Protein AF-A0A7X7S9I7-F1 (afdb_monomer)

Radius of gyration: 16.06 Å; Cα contacts (8 Å, |Δi|>4): 74; chains: 1; bounding box: 35×27×47 Å

Foldseek 3Di:
DPLVVCVVVPDPAAEAEDADDPPPPDDADDDVSVVVVVVSVVVVVVVVVSCVVRHPYYFYQPDDDDDPPPVVCVVVSVVSVVVSCVVCVVVVCVVVVHD

Mean predicted aligned error: 6.56 Å

pLDDT: mean 84.62, std 11.01, range [52.84, 97.19]

Structure (mmCIF, N/CA/C/O backbone):
data_AF-A0A7X7S9I7-F1
#
_entry.id   AF-A0A7X7S9I7-F1
#
loop_
_atom_site.group_PDB
_atom_site.id
_atom_site.type_symbol
_atom_site.label_atom_id
_atom_site.label_alt_id
_atom_site.label_comp_id
_atom_site.label_asym_id
_atom_site.label_entity_id
_atom_site.label_seq_id
_atom_site.pdbx_PDB_ins_code
_atom_site.Cartn_x
_atom_site.Cartn_y
_atom_site.Cartn_z
_atom_site.occupancy
_atom_site.B_iso_or_equiv
_atom_site.auth_seq_id
_atom_site.auth_comp_id
_atom_site.auth_asym_id
_atom_site.auth_atom_id
_atom_site.pdbx_PDB_model_num
ATOM 1 N N . MET A 1 1 ? -2.694 -7.640 -3.525 1.00 66.19 1 MET A N 1
ATOM 2 C CA . MET A 1 1 ? -2.449 -7.873 -2.081 1.00 66.19 1 MET A CA 1
ATOM 3 C C . MET A 1 1 ? -3.568 -8.748 -1.519 1.00 66.19 1 MET A C 1
ATOM 5 O O . MET A 1 1 ? -4.700 -8.532 -1.933 1.00 66.19 1 MET A O 1
ATOM 9 N N . PRO A 1 2 ? -3.317 -9.705 -0.604 1.00 72.50 2 PRO A N 1
ATOM 10 C CA . PRO A 1 2 ? -4.352 -10.616 -0.098 1.00 72.50 2 PRO A CA 1
ATOM 11 C C . PRO A 1 2 ? -5.202 -9.972 1.018 1.00 72.50 2 PRO A C 1
ATOM 13 O O . PRO A 1 2 ? -5.221 -10.439 2.153 1.00 72.50 2 PRO A O 1
ATOM 16 N N . VAL A 1 3 ? -5.888 -8.868 0.709 1.00 79.25 3 VAL A N 1
ATOM 17 C CA . VAL A 1 3 ? -6.696 -8.094 1.676 1.00 79.25 3 VAL A CA 1
ATOM 18 C C . VAL A 1 3 ? -7.866 -8.923 2.226 1.00 79.25 3 VAL A C 1
ATOM 20 O O . VAL A 1 3 ? -8.188 -8.849 3.409 1.00 79.25 3 VAL A O 1
ATOM 23 N N . GLU A 1 4 ? -8.447 -9.785 1.391 1.00 82.25 4 GLU A N 1
ATOM 24 C CA . GLU A 1 4 ? -9.541 -10.691 1.758 1.00 82.25 4 GLU A CA 1
ATOM 25 C C . GLU A 1 4 ? -9.164 -11.645 2.905 1.00 82.25 4 GLU A C 1
ATOM 27 O O . GLU A 1 4 ? -9.964 -11.877 3.812 1.00 82.25 4 GLU A O 1
ATOM 32 N N . VAL A 1 5 ? -7.918 -12.134 2.932 1.00 86.81 5 VAL A N 1
ATOM 33 C CA . VAL A 1 5 ? -7.439 -13.038 3.991 1.00 86.81 5 VAL A CA 1
ATOM 34 C C . VAL A 1 5 ? -7.502 -12.352 5.355 1.00 86.81 5 VAL A C 1
ATOM 36 O O . VAL A 1 5 ? -7.931 -12.965 6.328 1.00 86.81 5 VAL A O 1
ATOM 39 N N . LEU A 1 6 ? -7.161 -11.062 5.431 1.00 88.25 6 LEU A N 1
ATOM 40 C CA . LEU A 1 6 ? -7.243 -10.295 6.678 1.00 88.25 6 LEU A CA 1
ATOM 41 C C . LEU A 1 6 ? -8.689 -10.170 7.173 1.00 88.25 6 LEU A C 1
ATOM 43 O O . LEU A 1 6 ? -8.934 -10.228 8.379 1.00 88.25 6 LEU A O 1
ATOM 47 N N . LYS A 1 7 ? -9.656 -10.059 6.252 1.00 85.81 7 LYS A N 1
ATOM 48 C CA . LYS A 1 7 ? -11.081 -10.038 6.596 1.00 85.81 7 LYS A CA 1
ATOM 49 C C . LYS A 1 7 ? -11.531 -11.375 7.179 1.00 85.81 7 LYS A C 1
ATOM 51 O O . LYS A 1 7 ? -12.187 -11.389 8.218 1.00 85.81 7 LYS A O 1
ATOM 56 N N . VAL A 1 8 ? -11.135 -12.484 6.551 1.00 89.31 8 VAL A N 1
ATOM 57 C CA . VAL A 1 8 ? -11.414 -13.845 7.045 1.00 89.31 8 VAL A CA 1
ATOM 58 C C . VAL A 1 8 ? -10.771 -14.084 8.414 1.00 89.31 8 VAL A C 1
ATOM 60 O O . VAL A 1 8 ? -11.372 -14.723 9.272 1.00 89.31 8 VAL A O 1
ATOM 63 N N . MET A 1 9 ? -9.589 -13.514 8.659 1.00 91.81 9 MET A N 1
ATOM 64 C CA . MET A 1 9 ? -8.905 -13.569 9.956 1.00 91.81 9 MET A CA 1
ATOM 65 C C . MET A 1 9 ? -9.562 -12.708 11.052 1.00 91.81 9 MET A C 1
ATOM 67 O O . MET A 1 9 ? -9.081 -12.703 12.183 1.00 91.81 9 MET A O 1
ATOM 71 N N . GLY A 1 10 ? -10.651 -11.993 10.752 1.00 91.62 10 GLY A N 1
ATOM 72 C CA . GLY A 1 10 ? -11.413 -11.222 11.736 1.00 91.62 10 GLY A CA 1
ATOM 73 C C . GLY A 1 10 ? -10.901 -9.801 11.971 1.00 91.62 10 GLY A C 1
ATOM 74 O O . GLY A 1 10 ? -11.251 -9.196 12.983 1.00 91.62 10 GLY A O 1
ATOM 75 N N . ALA A 1 11 ? -10.092 -9.244 11.064 1.00 92.31 11 ALA A N 1
ATOM 76 C CA . ALA A 1 11 ? -9.667 -7.852 11.172 1.00 92.31 11 ALA A CA 1
ATOM 77 C C . ALA A 1 11 ? -10.881 -6.901 11.177 1.00 92.31 11 ALA A C 1
ATOM 79 O O . ALA A 1 11 ? -11.729 -6.936 10.279 1.00 92.31 11 ALA A O 1
ATOM 80 N N . ASN A 1 12 ? -10.949 -6.028 12.188 1.00 91.19 12 ASN A N 1
ATOM 81 C CA . ASN A 1 12 ? -12.003 -5.015 12.301 1.00 91.19 12 ASN A CA 1
ATOM 82 C C . ASN A 1 12 ? -11.747 -3.790 11.418 1.00 91.19 12 ASN A C 1
ATOM 84 O O . ASN A 1 12 ? -12.697 -3.111 11.045 1.00 91.19 12 ASN A O 1
ATOM 88 N N . PHE A 1 13 ? -10.478 -3.520 11.114 1.00 93.06 13 PHE A N 1
ATOM 89 C CA . PHE A 1 13 ? -10.048 -2.420 10.266 1.00 93.06 13 PHE A CA 1
ATOM 90 C C . PHE A 1 13 ? -8.849 -2.860 9.427 1.00 93.06 13 PHE A C 1
ATOM 92 O O . PHE A 1 13 ? -7.897 -3.434 9.963 1.00 93.06 13 PHE A O 1
ATOM 99 N N . ILE A 1 14 ? -8.878 -2.583 8.127 1.00 93.88 14 ILE A N 1
ATOM 100 C CA . ILE A 1 14 ? -7.834 -2.970 7.182 1.00 93.88 14 ILE A CA 1
ATOM 101 C C . ILE A 1 14 ? -7.258 -1.722 6.506 1.00 93.88 14 ILE A C 1
ATOM 103 O O . ILE A 1 14 ? -7.916 -1.049 5.711 1.00 93.88 14 ILE A O 1
ATOM 107 N N . LEU A 1 15 ? -5.991 -1.439 6.820 1.00 93.44 15 LEU A N 1
ATOM 108 C CA . LEU A 1 15 ? -5.17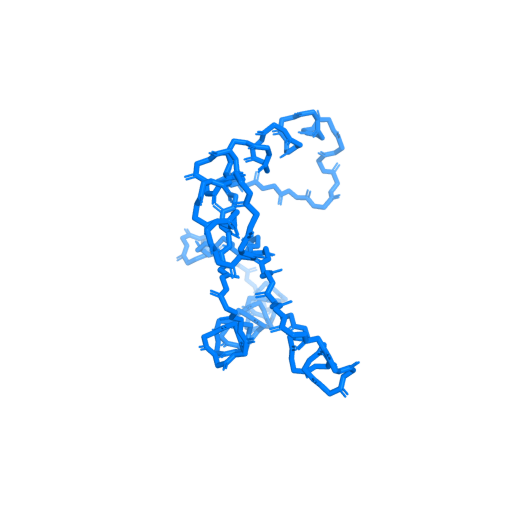8 -0.405 6.184 1.00 93.44 15 LEU A CA 1
ATOM 109 C C . LEU A 1 15 ? -4.270 -1.048 5.131 1.00 93.44 15 LEU A C 1
ATOM 111 O O . LEU A 1 15 ? -3.297 -1.719 5.478 1.00 93.44 15 LEU A O 1
ATOM 115 N N . ALA A 1 16 ? -4.555 -0.813 3.854 1.00 91.69 16 ALA A N 1
ATOM 116 C CA . ALA A 1 16 ? -3.699 -1.254 2.761 1.00 91.69 16 ALA A CA 1
ATOM 117 C C . ALA A 1 16 ? -2.625 -0.207 2.432 1.00 91.69 16 ALA A C 1
ATOM 119 O O . ALA A 1 16 ? -2.874 1.001 2.440 1.00 91.69 16 ALA A O 1
ATOM 120 N N . VAL A 1 17 ? -1.421 -0.679 2.103 1.00 90.50 17 VAL A N 1
ATOM 121 C CA . VAL A 1 17 ? -0.334 0.149 1.568 1.00 90.50 17 VAL A CA 1
ATOM 122 C C . VAL A 1 17 ? -0.026 -0.344 0.164 1.00 90.50 17 VAL A C 1
ATOM 124 O O . VAL A 1 17 ? 0.613 -1.381 -0.004 1.00 90.50 17 VAL A O 1
ATOM 127 N N . ASN A 1 18 ? -0.476 0.405 -0.836 1.00 87.50 18 ASN A N 1
ATOM 128 C CA . ASN A 1 18 ? -0.294 0.041 -2.232 1.00 87.50 18 ASN A CA 1
ATOM 129 C C . ASN A 1 18 ? 0.947 0.752 -2.794 1.00 87.50 18 ASN A C 1
ATOM 131 O O . ASN A 1 18 ? 1.023 1.982 -2.827 1.00 87.50 18 ASN A O 1
ATOM 135 N N . LEU A 1 19 ? 1.939 -0.044 -3.202 1.00 85.38 19 LEU A N 1
ATOM 136 C CA . LEU A 1 19 ? 3.194 0.418 -3.810 1.00 85.38 19 LEU A CA 1
ATOM 137 C C . LEU A 1 19 ? 3.161 0.385 -5.346 1.00 85.38 19 LEU A C 1
ATOM 139 O O . LEU A 1 19 ? 4.162 0.699 -5.986 1.00 85.38 19 LEU A O 1
ATOM 143 N N . GLY A 1 20 ? 2.035 -0.026 -5.930 1.00 72.75 20 GLY A N 1
ATOM 144 C CA . GLY A 1 20 ? 1.830 -0.124 -7.363 1.00 72.75 20 GLY A CA 1
ATOM 145 C C . GLY A 1 20 ? 2.066 1.222 -8.032 1.00 72.75 20 GLY A C 1
ATOM 146 O O . GLY A 1 20 ? 1.398 2.216 -7.745 1.00 72.75 20 GLY A O 1
ATOM 147 N N . THR A 1 21 ? 3.041 1.256 -8.931 1.00 60.88 21 THR A N 1
ATOM 148 C CA . THR A 1 21 ? 3.301 2.403 -9.792 1.00 60.88 21 THR A CA 1
ATOM 149 C C . THR A 1 21 ? 2.466 2.272 -11.063 1.00 60.88 21 THR A C 1
ATOM 151 O O . THR A 1 21 ? 2.118 1.175 -11.494 1.00 60.88 21 THR A O 1
ATOM 154 N N . ASN A 1 22 ? 2.114 3.398 -11.685 1.00 53.94 22 ASN A N 1
ATOM 155 C CA . ASN A 1 22 ? 1.421 3.410 -12.971 1.00 53.94 22 ASN A CA 1
ATOM 156 C C . ASN A 1 22 ? 2.436 2.971 -14.046 1.00 53.94 22 ASN A C 1
ATOM 158 O O . ASN A 1 22 ? 3.099 3.798 -14.669 1.00 53.94 22 ASN A O 1
ATOM 162 N N . ILE A 1 23 ? 2.617 1.661 -14.228 1.00 53.19 23 ILE A N 1
ATOM 163 C CA . ILE A 1 23 ? 3.697 1.066 -15.037 1.00 53.19 23 ILE A CA 1
ATOM 164 C C . ILE A 1 23 ? 3.578 1.482 -16.528 1.00 53.19 23 ILE A C 1
ATOM 166 O O . ILE A 1 23 ? 4.475 1.261 -17.334 1.00 53.19 23 ILE A O 1
ATOM 170 N N . TYR A 1 24 ? 2.461 2.084 -16.949 1.00 52.84 24 TYR A N 1
ATOM 171 C CA . TYR A 1 24 ? 1.991 2.318 -18.331 1.00 52.84 24 TYR A CA 1
ATOM 172 C C . TYR A 1 24 ? 2.862 3.160 -19.270 1.00 52.84 24 TYR A C 1
ATOM 174 O O . TYR A 1 24 ? 2.497 3.289 -20.433 1.00 52.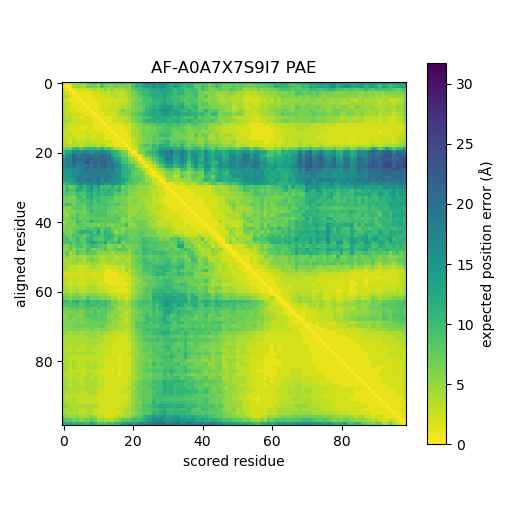84 24 TYR A O 1
ATOM 182 N N . TYR A 1 25 ? 4.020 3.665 -18.844 1.00 54.00 25 TYR A N 1
ATOM 183 C CA . TYR A 1 25 ? 4.832 4.562 -19.677 1.00 54.00 25 TYR A CA 1
ATOM 184 C C . TYR A 1 25 ? 6.145 3.973 -20.208 1.00 54.00 25 TYR A C 1
ATOM 186 O O . TYR A 1 25 ? 6.833 4.644 -20.976 1.00 54.00 25 TYR A O 1
ATOM 194 N N . ARG A 1 26 ? 6.512 2.733 -19.854 1.00 62.34 26 ARG A N 1
ATOM 195 C CA . ARG A 1 26 ? 7.713 2.088 -20.415 1.00 62.34 26 ARG A CA 1
ATOM 196 C C . ARG A 1 26 ? 7.394 1.264 -21.656 1.00 62.34 26 ARG A C 1
ATOM 198 O O . ARG A 1 26 ? 6.539 0.383 -21.624 1.00 62.34 26 ARG A O 1
ATOM 205 N N . LYS A 1 27 ? 8.134 1.535 -22.734 1.00 65.94 27 LYS A N 1
ATOM 206 C CA . LYS A 1 27 ? 8.161 0.701 -23.936 1.00 65.94 27 LYS A CA 1
ATOM 207 C C . LYS A 1 27 ? 8.733 -0.669 -23.561 1.00 65.94 27 LYS A C 1
ATOM 209 O O . LYS A 1 27 ? 9.785 -0.732 -22.933 1.00 65.94 27 LYS A O 1
ATOM 214 N N . VAL A 1 28 ? 8.024 -1.734 -23.919 1.00 75.06 28 VAL A N 1
ATOM 215 C CA . VAL A 1 28 ? 8.482 -3.119 -23.753 1.00 75.06 28 VAL A CA 1
ATOM 216 C C . VAL A 1 28 ? 9.137 -3.604 -25.041 1.00 75.06 28 VAL A C 1
ATOM 218 O O . VAL A 1 28 ? 8.634 -3.340 -26.135 1.00 75.06 28 VAL A O 1
ATOM 221 N N . GLU A 1 29 ? 10.250 -4.318 -24.911 1.00 80.31 29 GLU A N 1
ATOM 222 C CA . GLU A 1 29 ? 10.998 -4.909 -26.017 1.00 80.31 29 GLU A CA 1
ATOM 223 C C . GLU A 1 29 ? 11.148 -6.423 -25.808 1.00 80.31 29 GLU A C 1
ATOM 225 O O . GLU A 1 29 ? 11.740 -6.899 -24.840 1.00 80.31 29 GLU A O 1
ATOM 230 N N . GLY A 1 30 ? 10.599 -7.198 -26.744 1.00 87.81 30 GLY A N 1
ATOM 231 C CA . GLY A 1 30 ? 10.696 -8.657 -26.745 1.00 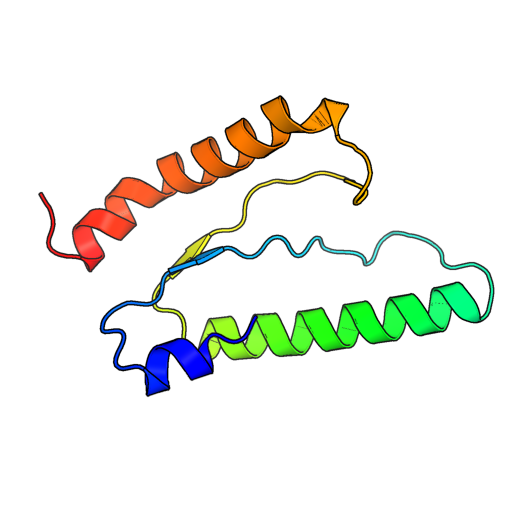87.81 30 GLY A CA 1
ATOM 232 C C . GLY A 1 30 ? 9.646 -9.382 -25.893 1.00 87.81 30 GLY A C 1
ATOM 233 O O . GLY A 1 30 ? 8.940 -8.806 -25.067 1.00 87.81 30 GLY A O 1
ATOM 234 N N . ILE A 1 31 ? 9.532 -10.694 -26.122 1.00 88.19 31 ILE A N 1
ATOM 235 C CA . ILE A 1 31 ? 8.441 -11.523 -25.588 1.00 88.19 31 ILE A CA 1
ATOM 236 C C . ILE A 1 31 ? 8.477 -11.670 -24.059 1.00 88.19 31 ILE A C 1
ATOM 238 O O . ILE A 1 31 ? 7.429 -11.650 -23.420 1.00 88.19 31 ILE A O 1
ATOM 242 N N . LEU A 1 32 ? 9.668 -11.751 -23.455 1.00 86.56 32 LEU A N 1
ATOM 243 C CA . LEU A 1 32 ? 9.811 -11.896 -22.002 1.00 86.56 32 LEU A CA 1
ATOM 244 C C . LEU A 1 32 ? 9.297 -10.662 -21.253 1.00 86.56 32 LEU A C 1
ATOM 246 O O . LEU A 1 32 ? 8.600 -10.797 -20.251 1.00 86.56 32 LEU A O 1
ATOM 250 N N . GLN A 1 33 ? 9.589 -9.465 -21.769 1.00 79.69 33 GLN A N 1
ATOM 251 C CA . GLN A 1 33 ? 9.116 -8.216 -21.172 1.00 79.69 33 GLN A CA 1
ATOM 252 C C . GLN A 1 33 ? 7.603 -8.049 -21.329 1.00 79.69 33 GLN A C 1
ATOM 254 O O . GLN A 1 33 ? 6.951 -7.547 -20.419 1.00 79.69 33 GLN A O 1
ATOM 259 N N . ILE A 1 34 ? 7.030 -8.510 -22.448 1.00 84.12 34 ILE A N 1
ATOM 260 C CA . ILE A 1 34 ? 5.574 -8.529 -22.651 1.00 84.12 34 ILE A CA 1
ATOM 261 C C . ILE A 1 34 ? 4.903 -9.441 -21.617 1.00 84.12 34 ILE A C 1
ATOM 263 O O . ILE A 1 34 ? 3.952 -9.013 -20.972 1.00 84.12 34 ILE A O 1
ATOM 267 N N . ILE A 1 35 ? 5.416 -10.659 -21.412 1.00 85.81 35 ILE A N 1
ATOM 268 C CA . ILE A 1 35 ? 4.859 -11.607 -20.433 1.00 85.81 35 ILE A CA 1
ATOM 269 C C . ILE A 1 35 ? 4.935 -11.034 -19.015 1.00 85.81 35 ILE A C 1
ATOM 271 O O . ILE A 1 35 ? 3.921 -11.013 -18.316 1.00 85.81 35 ILE A O 1
ATOM 275 N N . ALA A 1 36 ? 6.106 -10.531 -18.607 1.00 82.19 36 ALA A N 1
ATOM 276 C CA . ALA A 1 36 ? 6.281 -9.893 -17.301 1.00 82.19 36 ALA A CA 1
ATOM 277 C C . ALA A 1 36 ? 5.285 -8.740 -17.119 1.00 82.19 36 ALA A C 1
ATOM 279 O O . ALA A 1 36 ? 4.576 -8.670 -16.119 1.00 82.19 36 ALA A O 1
ATOM 280 N N . ARG A 1 37 ? 5.126 -7.909 -18.155 1.00 80.12 37 ARG A N 1
ATOM 281 C CA . ARG A 1 37 ? 4.182 -6.800 -18.135 1.00 80.12 37 ARG A CA 1
ATOM 282 C C . ARG A 1 37 ? 2.725 -7.245 -18.000 1.00 80.12 37 ARG A C 1
ATOM 284 O O . ARG A 1 37 ? 1.950 -6.600 -17.297 1.00 80.12 37 ARG A O 1
ATOM 291 N N . THR A 1 38 ? 2.325 -8.316 -18.675 1.00 82.94 38 THR A N 1
ATOM 292 C CA . THR A 1 38 ? 0.971 -8.861 -18.536 1.00 82.94 38 THR A CA 1
ATOM 293 C C . THR A 1 38 ? 0.719 -9.344 -17.109 1.00 82.94 38 THR A C 1
ATOM 295 O O . THR A 1 38 ? -0.339 -9.049 -16.554 1.00 82.94 38 THR A O 1
ATOM 298 N N . ILE A 1 39 ? 1.693 -10.019 -16.491 1.00 82.12 39 ILE A N 1
ATOM 299 C CA . ILE A 1 39 ? 1.607 -10.453 -15.088 1.00 82.12 39 ILE A CA 1
ATOM 300 C C . ILE A 1 39 ? 1.464 -9.241 -14.158 1.00 82.12 39 ILE A C 1
ATOM 302 O O . ILE A 1 39 ? 0.595 -9.248 -13.284 1.00 82.12 39 ILE A O 1
ATOM 306 N N . ASP A 1 40 ? 2.250 -8.185 -14.373 1.00 76.12 40 ASP A N 1
ATOM 307 C CA . ASP A 1 40 ? 2.180 -6.966 -13.562 1.00 76.12 40 ASP A CA 1
ATOM 308 C C . ASP A 1 40 ? 0.809 -6.279 -13.661 1.00 76.12 40 ASP A C 1
ATOM 310 O O . ASP A 1 40 ? 0.243 -5.885 -12.641 1.00 76.12 40 ASP A O 1
ATOM 314 N N . ILE A 1 41 ? 0.242 -6.170 -14.872 1.00 76.81 41 ILE A N 1
ATOM 315 C CA . ILE A 1 41 ? -1.097 -5.594 -15.096 1.00 76.81 41 ILE A CA 1
ATOM 316 C C . ILE A 1 41 ? -2.157 -6.405 -14.347 1.00 76.81 41 ILE A C 1
ATOM 318 O O . ILE A 1 41 ? -2.940 -5.837 -13.590 1.00 76.81 41 ILE A O 1
ATOM 322 N N . LEU A 1 42 ? -2.169 -7.731 -14.520 1.00 77.75 42 LEU A N 1
ATOM 323 C CA . LEU A 1 42 ? -3.141 -8.605 -13.854 1.00 77.75 42 LEU A CA 1
ATOM 324 C C . LEU A 1 42 ? -3.022 -8.520 -12.328 1.00 77.75 42 LEU A C 1
ATOM 326 O O . LEU A 1 42 ? -4.030 -8.486 -11.618 1.00 77.75 42 LEU A O 1
ATOM 330 N N . THR A 1 43 ? -1.792 -8.442 -11.821 1.00 72.88 43 THR A N 1
ATOM 331 C CA . THR A 1 43 ? -1.515 -8.288 -10.389 1.00 72.88 43 THR A CA 1
ATOM 332 C C . THR A 1 43 ? -2.023 -6.948 -9.862 1.00 72.88 43 THR A C 1
ATOM 334 O O . THR A 1 43 ? -2.597 -6.899 -8.769 1.00 72.88 43 THR A O 1
ATOM 337 N N . TYR A 1 44 ? -1.847 -5.870 -10.631 1.00 72.56 44 TYR A N 1
ATOM 338 C CA . TYR A 1 44 ? -2.332 -4.539 -10.282 1.00 72.56 44 TYR A CA 1
ATOM 339 C C . TYR A 1 44 ? -3.861 -4.487 -10.246 1.00 72.56 44 TYR A C 1
ATOM 341 O O . TYR A 1 44 ? -4.415 -4.133 -9.211 1.00 72.56 44 TYR A O 1
ATOM 349 N N . GLU A 1 45 ? -4.539 -4.923 -11.311 1.00 69.06 45 GLU A N 1
ATOM 350 C CA . GLU A 1 45 ? -6.009 -4.937 -11.402 1.00 69.06 45 GLU A CA 1
ATOM 351 C C . GLU A 1 45 ? -6.647 -5.759 -10.273 1.00 69.06 45 GLU A C 1
ATOM 353 O O . GLU A 1 45 ? -7.606 -5.332 -9.624 1.00 69.06 45 GLU A O 1
ATOM 358 N N . THR A 1 46 ? -6.069 -6.927 -9.974 1.00 69.19 46 THR A N 1
ATOM 359 C CA . THR A 1 46 ? -6.546 -7.785 -8.880 1.00 69.19 46 THR A CA 1
ATOM 360 C C . THR A 1 46 ? -6.340 -7.114 -7.518 1.00 69.19 46 THR A C 1
ATOM 362 O O . THR A 1 46 ? -7.202 -7.199 -6.638 1.00 69.19 46 THR A O 1
ATOM 365 N N . SER A 1 47 ? -5.207 -6.426 -7.333 1.00 72.44 47 SER A N 1
ATOM 366 C CA . SER A 1 47 ? -4.894 -5.711 -6.091 1.00 72.44 47 SER A CA 1
ATOM 367 C C . SER A 1 47 ? -5.793 -4.496 -5.895 1.00 72.44 47 SER A C 1
ATOM 369 O O . SER A 1 47 ? -6.379 -4.376 -4.827 1.00 72.44 47 SER A O 1
ATOM 371 N N . ASP A 1 48 ? -5.972 -3.665 -6.920 1.00 74.00 48 ASP A N 1
ATOM 372 C CA . ASP A 1 48 ? -6.860 -2.498 -6.897 1.00 74.00 48 ASP A CA 1
ATOM 373 C C . ASP A 1 48 ? -8.314 -2.905 -6.614 1.00 74.00 48 ASP A C 1
ATOM 375 O O . ASP A 1 48 ? -8.978 -2.318 -5.759 1.00 74.00 48 ASP A O 1
ATOM 379 N N . THR A 1 49 ? -8.792 -3.982 -7.244 1.00 72.81 49 THR A N 1
ATOM 380 C CA . THR A 1 49 ? -10.133 -4.525 -6.977 1.00 72.81 49 THR A CA 1
ATOM 381 C C . THR A 1 49 ? -10.275 -4.990 -5.525 1.00 72.81 49 THR A C 1
ATOM 383 O O . THR A 1 49 ? -11.231 -4.623 -4.843 1.00 72.81 49 THR A O 1
ATOM 386 N N . SER A 1 50 ? -9.310 -5.760 -5.017 1.00 71.69 50 SER A N 1
ATOM 387 C CA . SER A 1 50 ? -9.332 -6.263 -3.634 1.00 71.69 50 SER A CA 1
ATOM 388 C C . SER A 1 50 ? -9.236 -5.134 -2.607 1.00 71.69 50 SER A C 1
ATOM 390 O O . SER A 1 50 ? -9.900 -5.162 -1.572 1.00 71.69 50 SER A O 1
ATOM 392 N N . GLU A 1 51 ? -8.422 -4.121 -2.890 1.00 78.88 51 GLU A N 1
ATOM 393 C CA . GLU A 1 51 ? -8.279 -2.944 -2.044 1.00 78.88 51 GLU A CA 1
ATOM 394 C C . GLU A 1 51 ? -9.589 -2.165 -1.954 1.00 78.88 51 GLU A C 1
ATOM 396 O O . GLU A 1 51 ? -10.034 -1.871 -0.846 1.00 78.88 51 GLU A O 1
ATOM 401 N N . LYS A 1 52 ? -10.245 -1.914 -3.094 1.00 78.31 52 LYS A N 1
ATOM 402 C CA . LYS A 1 52 ? -11.549 -1.238 -3.156 1.00 78.31 52 LYS A CA 1
ATOM 403 C C . LYS A 1 52 ? -12.647 -1.981 -2.402 1.00 78.31 52 LYS A C 1
ATOM 405 O O . LYS A 1 52 ? -13.522 -1.339 -1.830 1.00 78.31 52 LYS A O 1
ATOM 410 N N . LEU A 1 53 ? -12.627 -3.312 -2.431 1.00 80.81 53 LEU A N 1
ATOM 411 C CA . LEU A 1 53 ? -13.676 -4.129 -1.822 1.00 80.81 53 LEU A CA 1
ATOM 412 C C . LEU A 1 53 ? -13.485 -4.335 -0.317 1.00 80.81 53 LEU A C 1
ATOM 414 O O . LEU A 1 53 ? -14.474 -4.389 0.412 1.00 80.81 53 LEU A O 1
ATOM 418 N N . TYR A 1 54 ? -12.241 -4.472 0.149 1.00 86.31 54 TYR A N 1
ATOM 419 C CA . TYR A 1 54 ? -11.971 -4.977 1.499 1.00 86.31 54 TYR A CA 1
ATOM 420 C C . TYR A 1 54 ? -11.150 -4.040 2.390 1.00 86.31 54 TYR A C 1
ATOM 422 O O . TYR A 1 54 ? -11.0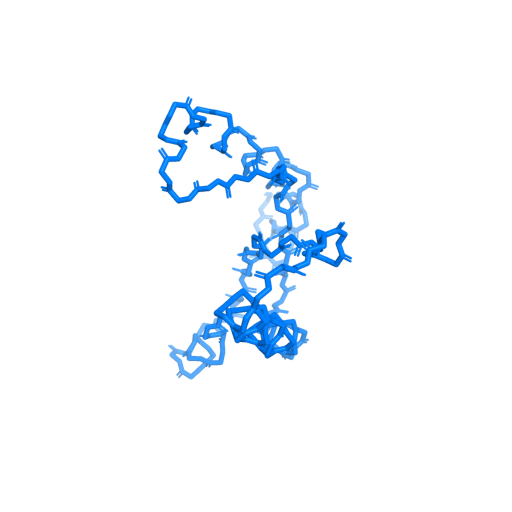52 -4.311 3.584 1.00 86.31 54 TYR A O 1
ATOM 430 N N . SER A 1 55 ? -10.555 -2.964 1.862 1.00 89.50 55 SER A N 1
ATOM 431 C CA . SER A 1 55 ? -9.770 -2.031 2.684 1.00 89.50 55 SER A CA 1
ATOM 432 C C . SER A 1 55 ? -10.621 -0.863 3.168 1.00 89.50 55 SER A C 1
ATOM 434 O O . SER A 1 55 ? -11.268 -0.183 2.376 1.00 89.50 55 SER A O 1
ATOM 436 N N . ASP A 1 56 ? -10.542 -0.553 4.458 1.00 93.00 56 ASP A N 1
ATOM 437 C CA .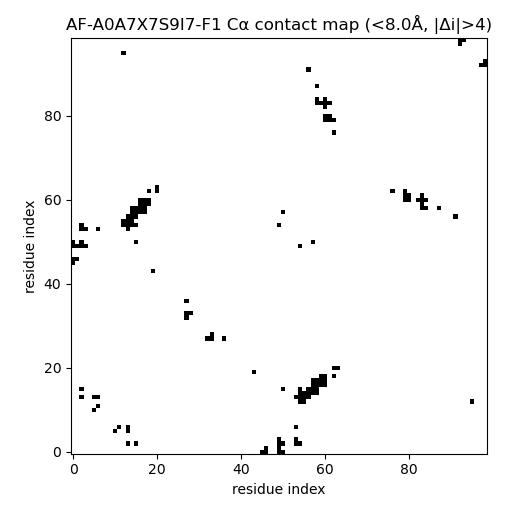 ASP A 1 56 ? -11.180 0.635 5.040 1.00 93.00 56 ASP A CA 1
ATOM 438 C C . ASP A 1 56 ? -10.387 1.917 4.736 1.00 93.00 56 ASP A C 1
ATOM 440 O O . ASP A 1 56 ? -10.883 3.050 4.836 1.00 93.00 56 ASP A O 1
ATOM 444 N N . MET A 1 57 ? -9.111 1.750 4.388 1.00 92.81 57 MET A N 1
ATOM 445 C CA . MET A 1 57 ? -8.205 2.826 4.029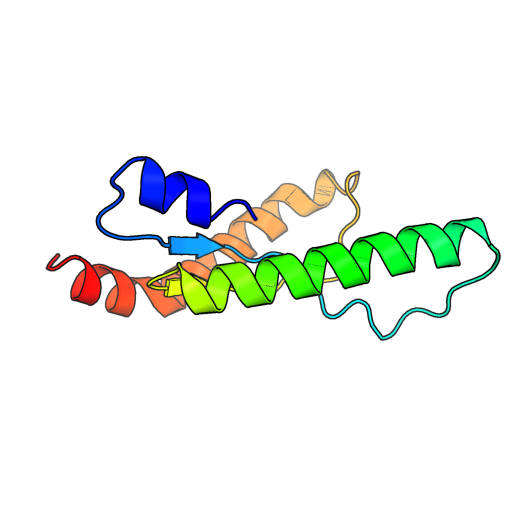 1.00 92.81 57 MET A CA 1
ATOM 446 C C . MET A 1 57 ? -7.059 2.305 3.164 1.00 92.81 57 MET A C 1
ATOM 448 O O . MET A 1 57 ? -6.488 1.257 3.451 1.00 92.81 57 MET A O 1
ATOM 452 N N . VAL A 1 58 ? -6.680 3.079 2.145 1.00 91.62 58 VAL A N 1
ATOM 453 C CA . VAL A 1 58 ? -5.526 2.781 1.288 1.00 91.62 58 VAL A CA 1
ATOM 454 C C . VAL A 1 58 ? -4.556 3.957 1.304 1.00 91.62 58 VAL A C 1
ATOM 456 O O . VAL A 1 58 ? -4.953 5.121 1.186 1.00 91.62 58 VAL A O 1
ATOM 459 N N . VAL A 1 59 ? -3.271 3.658 1.464 1.00 92.50 59 VAL A N 1
ATOM 460 C CA . VAL A 1 59 ? -2.177 4.630 1.437 1.00 92.50 59 VAL A CA 1
ATOM 461 C C . VAL A 1 59 ? -1.278 4.322 0.252 1.00 92.50 59 VAL A C 1
ATOM 463 O O . VAL A 1 59 ? -0.829 3.192 0.087 1.00 92.50 59 VAL A O 1
ATOM 466 N N . PHE A 1 60 ? -0.983 5.356 -0.535 1.00 90.81 60 PHE A N 1
ATOM 467 C CA . PHE A 1 60 ? -0.130 5.278 -1.719 1.00 90.81 60 PHE A CA 1
ATOM 468 C C . PHE A 1 60 ? 1.155 6.083 -1.485 1.00 90.81 60 PHE A C 1
ATOM 470 O O . PHE A 1 60 ? 1.166 7.308 -1.671 1.00 90.81 60 PHE A O 1
ATOM 477 N N . PRO A 1 61 ? 2.251 5.450 -1.033 1.00 91.56 61 PRO A N 1
ATOM 478 C CA . PRO A 1 61 ? 3.549 6.100 -0.984 1.00 91.56 61 PRO A CA 1
ATOM 479 C C . PRO A 1 61 ? 3.979 6.554 -2.377 1.00 91.56 61 PRO A C 1
ATOM 481 O O . PRO A 1 61 ? 3.957 5.784 -3.332 1.00 91.56 61 PRO A O 1
ATOM 484 N N . LYS A 1 62 ? 4.413 7.812 -2.496 1.00 87.50 62 LYS A N 1
ATOM 485 C CA . LYS A 1 62 ? 4.990 8.321 -3.745 1.00 87.50 62 LYS A CA 1
ATOM 486 C C . LYS A 1 62 ? 6.385 7.738 -3.928 1.00 87.50 62 LYS A C 1
ATOM 488 O O . LYS A 1 62 ? 7.370 8.288 -3.432 1.00 87.50 62 LYS A O 1
ATOM 493 N N . LEU A 1 63 ? 6.433 6.605 -4.609 1.00 84.06 63 LEU A N 1
ATOM 494 C CA . LEU A 1 63 ? 7.646 5.951 -5.061 1.00 84.06 63 LEU A CA 1
ATOM 495 C C . LEU A 1 63 ? 7.890 6.318 -6.532 1.00 84.06 63 LEU A C 1
ATOM 497 O O . LEU A 1 63 ? 6.948 6.519 -7.296 1.00 84.06 63 LEU A O 1
ATOM 501 N N . GLY A 1 64 ? 9.158 6.512 -6.891 1.00 78.00 64 GLY A N 1
ATOM 502 C CA . GLY A 1 64 ? 9.582 6.725 -8.270 1.00 78.00 64 GLY A CA 1
ATOM 503 C C . GLY A 1 64 ? 9.794 5.379 -8.950 1.00 78.00 64 GLY A C 1
ATOM 504 O O . GLY A 1 64 ? 9.238 4.369 -8.526 1.00 78.00 64 GLY A O 1
ATOM 505 N N . ASP A 1 65 ? 10.647 5.355 -9.966 1.00 79.62 65 ASP A N 1
ATOM 506 C CA . ASP A 1 65 ? 11.137 4.096 -10.517 1.00 79.62 65 ASP A CA 1
ATOM 507 C C . ASP A 1 65 ? 12.174 3.485 -9.561 1.00 79.62 65 ASP A C 1
ATOM 509 O O . ASP A 1 65 ? 13.239 4.070 -9.320 1.00 79.62 65 ASP A O 1
ATOM 513 N N . ILE A 1 66 ? 11.803 2.359 -8.954 1.00 82.69 66 ILE A N 1
ATOM 514 C CA . ILE A 1 66 ? 12.603 1.636 -7.967 1.00 82.69 66 ILE A CA 1
ATOM 515 C C . ILE A 1 66 ? 12.658 0.181 -8.393 1.00 82.69 66 ILE A C 1
ATOM 517 O O . ILE A 1 66 ? 11.617 -0.439 -8.610 1.00 82.69 66 ILE A O 1
ATOM 521 N N . GLN A 1 67 ? 13.868 -0.344 -8.471 1.00 81.88 67 GLN A N 1
ATOM 522 C CA . GLN A 1 67 ? 14.127 -1.751 -8.701 1.00 81.88 67 GLN A CA 1
ATOM 523 C C . GLN A 1 67 ? 14.274 -2.496 -7.375 1.00 81.88 67 GLN A C 1
ATOM 525 O O . GLN A 1 67 ? 14.534 -1.908 -6.324 1.00 81.88 67 GLN A O 1
ATOM 530 N N . LEU A 1 68 ? 14.105 -3.816 -7.419 1.00 81.38 68 LEU A N 1
ATOM 531 C CA . LEU A 1 68 ? 14.213 -4.667 -6.230 1.00 81.38 68 LEU A CA 1
ATOM 532 C C . LEU A 1 68 ? 15.612 -4.631 -5.593 1.00 81.38 68 LEU A C 1
ATOM 534 O O . LEU A 1 68 ? 15.745 -4.914 -4.405 1.00 81.38 68 LEU A O 1
ATOM 538 N N . ASP A 1 69 ? 16.634 -4.280 -6.369 1.00 85.38 69 ASP A N 1
ATOM 539 C CA . ASP A 1 69 ? 18.043 -4.228 -5.987 1.00 85.38 69 ASP A CA 1
ATOM 540 C C . ASP A 1 69 ? 18.566 -2.815 -5.659 1.00 85.38 69 ASP A C 1
ATOM 542 O O . ASP A 1 69 ? 19.736 -2.681 -5.305 1.00 85.38 69 ASP A O 1
ATOM 546 N N . ASP A 1 70 ? 17.712 -1.782 -5.664 1.00 86.88 70 ASP A N 1
ATOM 547 C CA . ASP A 1 70 ? 18.060 -0.390 -5.307 1.00 86.88 70 ASP A CA 1
ATOM 548 C C . ASP A 1 70 ? 18.246 -0.192 -3.778 1.00 86.88 70 ASP A C 1
ATOM 550 O O . ASP A 1 70 ? 17.575 0.622 -3.120 1.00 86.88 70 ASP A O 1
ATOM 554 N N . ILE A 1 71 ? 19.148 -0.955 -3.160 1.00 92.69 71 ILE A N 1
ATOM 555 C CA . ILE A 1 71 ? 19.373 -0.966 -1.705 1.00 92.69 71 ILE A CA 1
ATOM 556 C C . ILE A 1 71 ? 19.810 0.419 -1.202 1.00 92.69 71 ILE A C 1
ATOM 558 O O . ILE A 1 71 ? 19.411 0.854 -0.116 1.00 92.69 71 ILE A O 1
ATOM 562 N N . GLU A 1 72 ? 20.570 1.166 -1.997 1.00 94.88 72 GLU A N 1
ATOM 563 C CA . GLU A 1 72 ? 21.030 2.518 -1.684 1.00 94.88 72 GLU A CA 1
ATOM 564 C C . GLU A 1 72 ? 19.883 3.534 -1.548 1.00 94.88 72 GLU A C 1
ATOM 566 O O . GLU A 1 72 ? 20.011 4.522 -0.816 1.00 94.88 72 GLU A O 1
ATOM 571 N N . LYS A 1 73 ? 18.720 3.283 -2.172 1.00 93.25 73 LYS A N 1
ATOM 572 C CA . LYS A 1 73 ? 17.528 4.143 -2.056 1.00 93.25 73 LYS A CA 1
ATOM 573 C C . LYS A 1 73 ? 16.721 3.882 -0.784 1.00 93.25 73 LYS A C 1
ATOM 575 O O . LYS A 1 73 ? 15.818 4.668 -0.478 1.00 93.25 73 LYS A O 1
ATOM 580 N N . THR A 1 74 ? 17.060 2.861 0.010 1.00 93.44 74 THR A N 1
ATOM 581 C CA . THR A 1 74 ? 16.335 2.475 1.238 1.00 93.44 74 THR A CA 1
ATOM 582 C C . THR A 1 74 ? 15.987 3.661 2.155 1.00 93.44 74 THR A C 1
ATOM 584 O O . THR A 1 74 ? 14.813 3.808 2.518 1.00 93.44 74 THR A O 1
ATOM 587 N N . PRO A 1 75 ? 16.917 4.582 2.500 1.00 95.94 75 PRO A N 1
ATOM 588 C CA . PRO A 1 75 ? 16.585 5.711 3.371 1.00 95.94 75 PRO A CA 1
ATOM 589 C C . PRO A 1 75 ? 15.510 6.630 2.781 1.00 95.94 75 PRO A C 1
ATOM 591 O O . PRO A 1 75 ? 14.700 7.206 3.511 1.00 95.94 75 PRO A O 1
ATOM 594 N N . TRP A 1 76 ? 15.499 6.794 1.458 1.00 94.62 76 TRP A N 1
ATOM 595 C CA . TRP A 1 76 ? 14.500 7.595 0.764 1.00 94.62 76 TRP A CA 1
ATOM 596 C C . TRP A 1 76 ? 13.140 6.886 0.727 1.00 94.62 76 TRP A C 1
ATOM 598 O O . TRP A 1 76 ? 12.141 7.521 1.064 1.00 94.62 76 TRP A O 1
ATOM 608 N N . ILE A 1 77 ? 13.109 5.578 0.452 1.00 93.44 77 ILE A N 1
ATOM 609 C CA . ILE A 1 77 ? 11.888 4.749 0.450 1.00 93.44 77 ILE A CA 1
ATOM 610 C C . ILE A 1 77 ? 11.158 4.849 1.793 1.00 93.44 77 ILE A C 1
ATOM 612 O O . ILE A 1 77 ? 9.970 5.178 1.844 1.00 93.44 77 ILE A O 1
ATOM 616 N N . ILE A 1 78 ? 11.890 4.676 2.900 1.00 95.31 78 ILE A N 1
ATOM 617 C CA . ILE A 1 78 ? 11.340 4.780 4.260 1.00 95.31 78 ILE A CA 1
ATOM 618 C C . ILE A 1 78 ? 10.748 6.176 4.510 1.00 95.31 78 ILE A C 1
ATOM 620 O O . ILE A 1 78 ? 9.684 6.319 5.119 1.00 95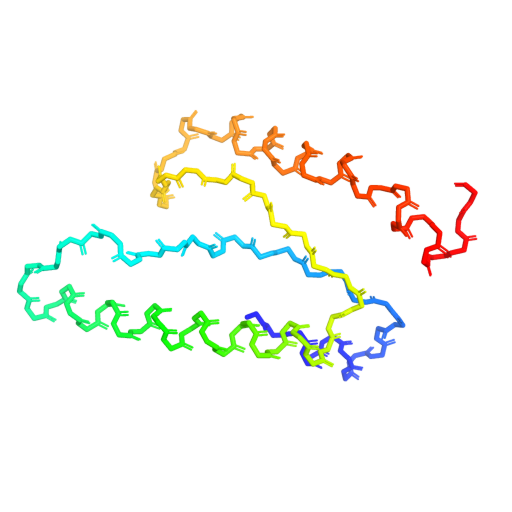.31 78 ILE A O 1
ATOM 624 N N . ARG A 1 79 ? 11.418 7.241 4.045 1.00 96.56 79 ARG A N 1
ATOM 625 C CA . ARG A 1 79 ? 10.902 8.614 4.177 1.00 96.56 79 ARG A CA 1
ATOM 626 C C . ARG A 1 79 ? 9.648 8.842 3.339 1.00 96.56 79 ARG A C 1
ATOM 628 O O . ARG A 1 79 ? 8.747 9.531 3.817 1.00 96.56 79 ARG A O 1
ATOM 635 N N . SER A 1 80 ? 9.568 8.277 2.138 1.00 95.00 80 SER A N 1
ATOM 636 C CA . SER A 1 80 ? 8.384 8.367 1.279 1.00 95.00 80 SER A CA 1
ATOM 637 C C . SER A 1 80 ? 7.170 7.699 1.926 1.00 95.00 80 SER A C 1
ATOM 639 O O . SER A 1 80 ? 6.113 8.327 2.006 1.00 95.00 80 SER A O 1
ATOM 641 N N . GLY A 1 81 ? 7.343 6.502 2.499 1.00 94.94 81 GLY A N 1
ATOM 642 C CA . GLY A 1 81 ? 6.301 5.833 3.286 1.00 94.94 81 GLY A CA 1
ATOM 643 C C . GLY A 1 81 ? 5.857 6.663 4.495 1.00 94.94 81 GLY A C 1
ATOM 644 O O . GLY A 1 81 ? 4.667 6.920 4.673 1.00 94.94 81 GLY A O 1
ATOM 645 N N . ARG A 1 82 ? 6.814 7.189 5.276 1.00 97.19 82 ARG A N 1
ATOM 646 C CA . ARG A 1 82 ? 6.516 8.058 6.429 1.00 97.19 82 ARG A CA 1
ATOM 647 C C . ARG A 1 82 ? 5.691 9.282 6.036 1.00 97.19 82 ARG A C 1
ATOM 649 O O . ARG A 1 82 ? 4.712 9.585 6.707 1.00 97.19 82 ARG A O 1
ATOM 656 N N . ARG A 1 83 ? 6.068 9.985 4.964 1.00 97.06 83 ARG A N 1
ATOM 657 C CA . ARG A 1 83 ? 5.350 11.183 4.496 1.00 97.06 83 ARG A CA 1
ATOM 658 C C . ARG A 1 83 ? 3.926 10.858 4.059 1.00 97.06 83 ARG A C 1
ATOM 660 O O . ARG A 1 83 ? 3.010 11.590 4.421 1.00 97.06 83 ARG A O 1
ATOM 667 N N . ALA A 1 84 ? 3.741 9.767 3.317 1.00 96.00 84 ALA A N 1
ATOM 668 C CA . ALA A 1 84 ? 2.414 9.326 2.898 1.00 96.00 84 ALA A CA 1
ATOM 669 C C . ALA A 1 84 ? 1.522 9.034 4.110 1.00 96.00 84 ALA A C 1
ATOM 671 O O . ALA A 1 84 ? 0.376 9.476 4.159 1.00 96.00 84 ALA A O 1
ATOM 672 N N . MET A 1 85 ? 2.080 8.391 5.137 1.00 96.31 85 MET A N 1
ATOM 673 C CA . MET A 1 85 ? 1.329 8.089 6.348 1.00 96.31 85 MET A CA 1
ATOM 674 C C . MET A 1 85 ? 1.054 9.332 7.203 1.00 96.31 85 MET A C 1
ATOM 676 O O . MET A 1 85 ? -0.051 9.504 7.703 1.00 96.31 85 MET A O 1
ATOM 680 N N . GLN A 1 86 ? 2.002 10.266 7.309 1.00 97.12 86 GLN A N 1
ATOM 681 C CA . GLN A 1 86 ? 1.803 11.540 8.014 1.00 97.12 86 GLN A CA 1
ATOM 682 C C . GLN A 1 86 ? 0.648 12.370 7.439 1.00 97.12 86 GLN A C 1
ATOM 684 O O . GLN A 1 86 ? -0.069 13.025 8.190 1.00 97.12 86 GLN A O 1
ATOM 689 N N . GLN A 1 87 ? 0.422 12.324 6.125 1.00 96.50 87 GLN A N 1
ATOM 690 C CA . GLN A 1 87 ? -0.706 13.016 5.482 1.00 96.50 87 GLN A CA 1
ATOM 691 C C . GLN A 1 87 ? -2.066 12.408 5.846 1.00 96.50 87 GLN A C 1
ATOM 693 O O . GLN A 1 87 ? -3.104 13.047 5.688 1.00 96.50 87 GLN A O 1
ATOM 698 N N . LYS A 1 88 ? -2.049 11.171 6.330 1.00 95.81 88 LYS A N 1
ATOM 699 C CA . LYS A 1 88 ? -3.205 10.305 6.514 1.00 95.81 88 LYS A CA 1
ATOM 700 C C . LYS A 1 88 ? -3.449 9.921 7.975 1.00 95.81 88 LYS A C 1
ATOM 702 O O . LYS A 1 88 ? -4.518 9.422 8.301 1.00 95.81 88 LYS A O 1
ATOM 707 N N . ILE A 1 89 ? -2.506 10.221 8.868 1.00 95.75 89 ILE A N 1
ATOM 708 C CA . ILE A 1 89 ? -2.539 9.804 10.274 1.00 95.75 89 ILE A CA 1
ATOM 709 C C . ILE A 1 89 ? -3.773 10.317 11.021 1.00 95.75 89 ILE A C 1
ATOM 711 O O . ILE A 1 89 ? -4.360 9.576 11.794 1.00 95.75 89 ILE A O 1
ATOM 715 N N . ARG A 1 90 ? -4.225 11.546 10.734 1.00 95.88 90 ARG A N 1
ATOM 716 C CA . ARG A 1 90 ? -5.443 12.106 11.344 1.00 95.88 90 ARG A CA 1
ATOM 717 C C . ARG A 1 90 ? -6.709 11.364 10.915 1.00 95.88 90 ARG A C 1
ATOM 719 O O . ARG A 1 90 ? -7.573 11.106 11.743 1.00 95.88 90 ARG A O 1
ATOM 726 N N . GLU A 1 91 ? -6.803 11.011 9.633 1.00 95.81 91 GLU A N 1
ATOM 727 C CA . GLU A 1 91 ? -7.912 10.204 9.104 1.00 95.81 91 GLU A CA 1
ATOM 728 C C . GLU A 1 91 ? -7.916 8.818 9.760 1.00 95.81 91 GLU A C 1
ATOM 730 O O . GLU A 1 91 ? -8.961 8.350 10.205 1.00 95.81 91 GLU A O 1
ATOM 735 N N . LEU A 1 92 ? -6.736 8.197 9.873 1.00 95.81 92 LEU A N 1
ATOM 736 C CA . LEU A 1 92 ? -6.574 6.896 10.515 1.00 95.81 9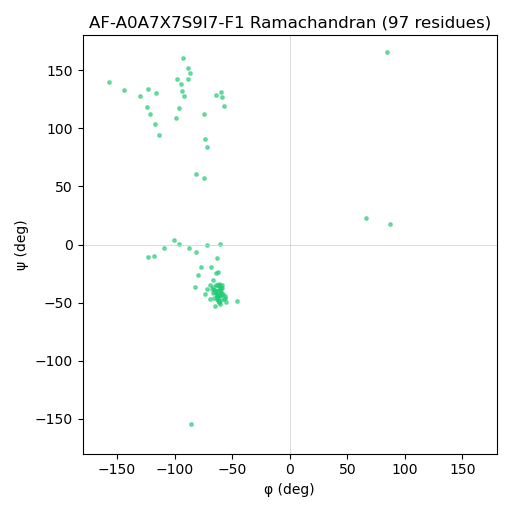2 LEU A CA 1
ATOM 737 C C . LEU A 1 92 ? -6.992 6.932 11.991 1.00 95.81 92 LEU A C 1
ATOM 739 O O . LEU A 1 92 ? -7.796 6.099 12.398 1.00 95.81 92 LEU A O 1
ATOM 743 N N . SER A 1 93 ? -6.504 7.899 12.778 1.00 95.75 93 SER A N 1
ATOM 744 C CA . SER A 1 93 ? -6.890 8.043 14.190 1.00 95.75 93 SER A CA 1
ATOM 745 C C . SER A 1 93 ? -8.401 8.184 14.347 1.00 95.75 93 SER A C 1
ATOM 747 O O . SER A 1 93 ? -9.002 7.458 15.133 1.00 95.75 93 SER A O 1
ATOM 749 N N . SER A 1 94 ? -9.032 9.038 13.532 1.00 95.56 94 SER A N 1
ATOM 750 C CA . SER A 1 94 ? -10.486 9.223 13.553 1.00 95.56 94 SER A CA 1
ATOM 751 C C . SER A 1 94 ? -11.243 7.930 13.242 1.00 95.56 94 SER A C 1
ATOM 753 O O . SER A 1 94 ? -12.204 7.613 13.939 1.00 95.56 94 SER A O 1
ATOM 755 N N . LYS A 1 95 ? -10.803 7.163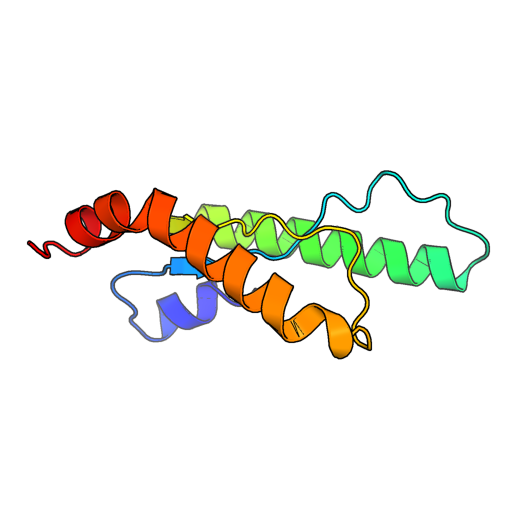 12.238 1.00 93.81 95 LYS A N 1
ATOM 756 C CA . LYS A 1 95 ? -11.417 5.877 11.871 1.00 93.81 95 LYS A CA 1
ATOM 757 C C . LYS A 1 95 ? -11.246 4.798 12.944 1.00 93.81 95 LYS A C 1
ATOM 759 O O . LYS A 1 95 ? -12.112 3.942 13.079 1.00 93.81 95 LYS A O 1
ATOM 764 N N . LEU A 1 96 ? -10.157 4.850 13.710 1.00 94.88 96 LEU A N 1
ATOM 765 C CA . LEU A 1 96 ? -9.886 3.929 14.817 1.00 94.88 96 LEU A CA 1
ATOM 766 C C . LEU A 1 96 ? -10.483 4.389 16.159 1.00 94.88 96 LEU A C 1
ATOM 768 O O . LEU A 1 96 ? -10.341 3.680 17.152 1.00 94.88 96 LEU A O 1
ATOM 772 N N . GLY A 1 97 ? -11.123 5.563 16.217 1.00 92.69 97 GLY A N 1
ATOM 773 C CA . GLY A 1 97 ? -11.624 6.140 17.469 1.00 92.69 97 GLY A CA 1
ATOM 774 C C . GLY A 1 97 ? -10.514 6.542 18.447 1.00 92.69 97 GLY A C 1
ATOM 775 O O . GLY A 1 97 ? -10.747 6.599 19.653 1.00 92.69 97 GLY A O 1
ATOM 776 N N . LEU A 1 98 ? -9.304 6.784 17.939 1.00 88.94 98 LEU A N 1
ATOM 777 C CA . LEU A 1 98 ? -8.160 7.239 18.721 1.00 88.94 98 LEU A CA 1
ATOM 778 C C . LEU A 1 98 ? -8.166 8.775 18.831 1.00 88.94 98 LEU A C 1
ATOM 780 O O . LEU A 1 98 ? -8.613 9.438 17.889 1.00 88.94 98 LEU A O 1
ATOM 784 N N . PRO A 1 99 ? -7.679 9.329 19.958 1.00 74.25 99 PRO A N 1
ATOM 785 C CA . PRO A 1 99 ? -7.569 10.773 20.155 1.00 74.25 99 PRO A CA 1
ATOM 786 C C . PRO A 1 99 ? -6.615 11.454 19.160 1.00 74.25 99 PRO A C 1
ATOM 788 O O . PRO A 1 99 ? -5.712 10.780 18.605 1.00 74.25 99 PRO A O 1
#

Solvent-accessible surface area (backbone atoms only — not comparable to full-atom values): 6092 Å² total; per-residue (Å²): 97,77,46,63,57,46,52,76,72,63,54,90,73,39,78,43,76,49,77,83,67,87,71,86,80,68,87,74,71,64,70,69,46,48,53,53,49,52,53,53,50,54,51,46,56,53,22,54,52,33,44,72,75,54,37,80,39,79,43,64,41,77,70,78,99,76,62,98,78,52,65,87,48,45,72,56,52,56,49,30,46,49,53,44,45,65,79,40,46,68,62,50,28,59,76,71,72,46,131

Sequence (99 aa):
MPVEVLKVMGANFILAVNLGTNIYYRKVEGILQIIARTIDILTYETSDTSEKLYSDMVVFPKLGDIQLDDIEKTPWIIRSGRRAMQQKIRELSSKLGLP

Secondary structure (DSSP, 8-state):
--HHHHHHTT-S--EEE-----GGGSPP-SHHHHHHHHHHHHHHHHHHHHHHHH-SEEE-----S--TT-GGGHHHHHHHHHHHHHTTHHHHHHHHT--

Nearest PDB structures (foldseek):
  8gj8-assembly1_A  TM=4.211E-01  e=8.673E+00  Alvinella pompejana